Protein AF-F7NKG6-F1 (afdb_monomer)

Sequence (81 aa):
QRKKLLELLQGAGINDVAGVQELFKEMVSTVLENGLEGELDDELGYSKYDYRNKETDNSRNGYSEKTLKTSLGDIEIAVPR

Mean predicted aligned error: 4.55 Å

Nearest PDB structures (foldseek):
  6xg8-assembly1_A  TM=8.019E-01  e=5.382E-06  Acetivibrio thermocellus ATCC 27405

InterPro domains:
  IPR001207 Transposase, mutator type [PF00872] (3-81)
  IPR001207 Transposase, mutator type [PTHR33217] (14-81)

pLDDT: mean 92.91, std 4.45, range [72.75, 98.19]

Solvent-accessible surface area (backbone atoms only — not comparable to full-atom values): 4891 Å² total; per-residue (Å²): 111,70,68,58,52,52,52,50,38,49,73,71,69,36,85,50,72,67,47,53,53,51,52,51,48,53,51,52,34,52,53,51,40,55,49,47,49,51,53,48,25,64,74,61,62,35,54,94,90,37,79,87,66,50,95,56,91,78,69,79,76,52,65,46,81,47,78,43,86,49,99,89,42,79,42,71,40,60,43,70,72

Organism: NCBI:txid1009370

Radius of gyration: 17.34 Å; Cα contacts (8 Å, |Δi|>4): 70; chains: 1; bounding box: 48×26×36 Å

Structure (mmCIF, N/CA/C/O backbone):
data_AF-F7NKG6-F1
#
_entry.id   AF-F7NKG6-F1
#
loop_
_atom_site.group_PDB
_atom_site.id
_atom_site.type_symbol
_atom_site.label_atom_id
_atom_site.label_alt_id
_atom_site.label_comp_id
_atom_site.label_asym_id
_atom_site.label_entity_id
_atom_site.label_seq_id
_atom_site.pdbx_PDB_ins_code
_atom_site.Cartn_x
_atom_site.Cartn_y
_atom_site.Cartn_z
_atom_site.occupancy
_atom_site.B_iso_or_equiv
_atom_site.auth_seq_id
_atom_site.auth_comp_id
_atom_site.auth_asym_id
_atom_site.auth_atom_id
_atom_site.pdbx_PDB_model_num
ATOM 1 N N . GLN A 1 1 ? -27.183 5.140 -1.042 1.00 72.75 1 GLN A N 1
ATOM 2 C CA . GLN A 1 1 ? -25.721 4.910 -0.970 1.00 72.75 1 GLN A CA 1
ATOM 3 C C . GLN A 1 1 ? -25.204 4.886 0.471 1.00 72.75 1 GLN A C 1
ATOM 5 O O . GLN A 1 1 ? -24.693 3.851 0.868 1.00 72.75 1 GLN A O 1
ATOM 10 N N . ARG A 1 2 ? -25.439 5.919 1.299 1.00 84.94 2 ARG A N 1
ATOM 11 C CA . ARG A 1 2 ? -25.038 5.947 2.728 1.00 84.94 2 ARG A CA 1
ATOM 12 C C . ARG A 1 2 ? -25.455 4.715 3.552 1.00 84.94 2 ARG A C 1
ATOM 14 O O . ARG A 1 2 ? -24.638 4.173 4.279 1.00 84.94 2 ARG A O 1
ATOM 21 N N . LYS A 1 3 ? -26.701 4.248 3.413 1.00 88.00 3 LYS A N 1
ATOM 22 C CA . LYS A 1 3 ? -27.207 3.068 4.143 1.00 88.00 3 LYS A CA 1
ATOM 23 C C . LYS A 1 3 ? -26.416 1.788 3.829 1.00 88.00 3 LYS A C 1
ATOM 25 O O . LYS A 1 3 ? -26.104 1.039 4.738 1.00 88.00 3 LYS A O 1
ATOM 30 N N . LYS A 1 4 ? -26.031 1.609 2.561 1.00 90.69 4 LYS A N 1
ATOM 31 C CA . LYS A 1 4 ? -25.241 0.462 2.093 1.00 90.69 4 LYS A CA 1
ATOM 32 C C . LYS A 1 4 ? -23.810 0.499 2.638 1.00 90.69 4 LYS A C 1
ATOM 34 O O . LYS A 1 4 ? -23.272 -0.538 2.988 1.00 90.69 4 LYS A O 1
ATOM 39 N N . LEU A 1 5 ? -23.213 1.691 2.742 1.00 87.38 5 LEU A N 1
ATOM 40 C CA . LEU A 1 5 ? -21.902 1.864 3.374 1.00 87.38 5 LEU A CA 1
ATOM 41 C C . LEU A 1 5 ? -21.953 1.513 4.866 1.00 87.38 5 LEU A C 1
ATOM 43 O O . LEU A 1 5 ? -21.089 0.795 5.346 1.00 87.38 5 LEU A O 1
ATOM 47 N N . LEU A 1 6 ? -22.982 1.975 5.582 1.00 87.00 6 LEU A N 1
ATOM 48 C CA . LEU A 1 6 ? -23.160 1.639 6.997 1.00 87.00 6 LEU A CA 1
ATOM 49 C C . LEU A 1 6 ? -23.376 0.133 7.207 1.00 87.00 6 LEU A C 1
ATOM 51 O O . LEU A 1 6 ? -22.763 -0.431 8.100 1.00 87.00 6 LEU A O 1
ATOM 55 N N . GLU A 1 7 ? -24.171 -0.526 6.359 1.00 89.62 7 GLU A N 1
ATOM 56 C CA . GLU A 1 7 ? -24.328 -1.991 6.379 1.00 89.62 7 GLU A CA 1
ATOM 57 C C . GLU A 1 7 ? -23.005 -2.728 6.147 1.00 89.62 7 GLU A C 1
ATOM 59 O O . GLU A 1 7 ? -22.732 -3.710 6.829 1.00 89.62 7 GLU A O 1
ATOM 64 N N . LEU A 1 8 ? -22.171 -2.258 5.214 1.00 89.56 8 LEU A N 1
ATOM 65 C CA . LEU A 1 8 ? -20.857 -2.851 4.954 1.00 89.56 8 LEU A CA 1
ATOM 66 C C . LEU A 1 8 ? -19.910 -2.683 6.145 1.00 89.56 8 LEU A C 1
ATOM 68 O O . LEU A 1 8 ? -19.269 -3.650 6.541 1.00 89.56 8 LEU A O 1
ATOM 72 N N . LEU A 1 9 ? -19.852 -1.484 6.735 1.00 89.12 9 LEU A N 1
ATOM 73 C CA . LEU A 1 9 ? -19.041 -1.221 7.929 1.00 89.12 9 LEU A CA 1
ATOM 74 C C . LEU A 1 9 ? -19.486 -2.103 9.099 1.00 89.12 9 LEU A C 1
ATOM 76 O O . LEU A 1 9 ? -18.662 -2.738 9.751 1.00 89.12 9 LEU A O 1
ATOM 80 N N . GLN A 1 10 ? -20.797 -2.216 9.304 1.00 87.62 10 GLN A N 1
ATOM 81 C CA . GLN A 1 10 ? -21.370 -3.038 10.362 1.00 87.62 10 GLN A CA 1
ATOM 82 C C . GLN A 1 10 ? -21.128 -4.538 10.116 1.00 87.62 10 GLN A C 1
ATOM 84 O O . GLN A 1 10 ? -20.800 -5.269 11.048 1.00 87.62 10 GLN A O 1
ATOM 89 N N . GLY A 1 11 ? -21.211 -4.990 8.858 1.00 88.31 11 GLY A N 1
ATOM 90 C CA . GLY A 1 11 ? -20.872 -6.356 8.443 1.00 88.31 11 GLY A CA 1
ATOM 91 C C . GLY A 1 11 ? -19.383 -6.695 8.575 1.00 88.31 11 GLY A C 1
ATOM 92 O O . GLY A 1 11 ? -19.047 -7.851 8.813 1.00 88.31 11 GLY A O 1
ATOM 93 N N . ALA A 1 12 ? -18.503 -5.695 8.487 1.00 85.88 12 ALA A N 1
ATOM 94 C CA . ALA A 1 12 ? -17.072 -5.810 8.771 1.00 85.88 12 ALA A CA 1
ATOM 95 C C . ALA A 1 12 ? -16.737 -5.700 10.275 1.00 85.88 12 ALA A C 1
ATOM 97 O O . ALA A 1 12 ? -15.569 -5.730 10.649 1.00 85.88 12 ALA A O 1
ATOM 98 N N . GLY A 1 13 ? -17.743 -5.566 11.150 1.00 88.81 13 GLY A N 1
ATOM 99 C CA . GLY A 1 13 ? -17.555 -5.459 12.600 1.00 88.81 13 GLY A CA 1
ATOM 100 C C . GLY A 1 13 ? -17.152 -4.066 13.100 1.00 88.81 13 GLY A C 1
ATOM 101 O O . GLY A 1 13 ? -16.886 -3.904 14.291 1.00 88.81 13 GLY A O 1
ATOM 102 N N . ILE A 1 14 ? -17.149 -3.051 12.233 1.00 91.38 14 ILE A N 1
ATOM 103 C CA . ILE A 1 14 ? -16.815 -1.667 12.581 1.00 91.38 14 ILE A CA 1
ATOM 104 C C . ILE A 1 14 ? -18.072 -0.980 13.119 1.00 91.38 14 ILE A C 1
ATOM 106 O O . ILE A 1 14 ? -18.988 -0.642 12.368 1.00 91.38 14 ILE A O 1
ATOM 110 N N . ASN A 1 15 ? -18.113 -0.777 14.436 1.00 89.19 15 ASN A N 1
ATOM 111 C CA . ASN A 1 15 ? -19.289 -0.257 15.140 1.00 89.19 15 ASN A CA 1
ATOM 112 C C . ASN A 1 15 ? -19.050 1.094 15.832 1.00 89.19 15 ASN A C 1
ATOM 114 O O . ASN A 1 15 ? -19.983 1.671 16.390 1.00 89.19 15 ASN A O 1
ATOM 118 N N . ASP A 1 16 ? -17.822 1.609 15.796 1.00 91.12 16 ASP A N 1
ATOM 119 C CA . ASP A 1 16 ? -17.422 2.840 16.466 1.00 91.12 16 ASP A CA 1
ATOM 120 C C . ASP A 1 16 ? -16.510 3.715 15.590 1.00 91.12 16 ASP A C 1
ATOM 122 O O . ASP A 1 16 ? -16.116 3.360 14.477 1.00 91.12 16 ASP A O 1
ATOM 126 N N . VAL A 1 17 ? -16.205 4.913 16.090 1.00 89.00 17 VAL A N 1
ATOM 127 C CA . VAL A 1 17 ? -15.349 5.879 15.385 1.00 89.00 17 VAL A CA 1
ATOM 128 C C . VAL A 1 17 ? -13.912 5.367 15.271 1.00 89.00 17 VAL A C 1
ATOM 130 O O . VAL A 1 17 ? -13.261 5.634 14.264 1.00 89.00 17 VAL A O 1
ATOM 133 N N . ALA A 1 18 ? -13.431 4.617 16.264 1.00 90.06 18 ALA A N 1
ATOM 134 C CA . ALA A 1 18 ? -12.077 4.078 16.271 1.00 90.06 18 ALA A CA 1
ATOM 135 C C . ALA A 1 18 ? -11.865 3.077 15.124 1.00 90.06 18 ALA A C 1
ATOM 137 O O . ALA A 1 18 ? -10.894 3.198 14.382 1.00 90.06 18 ALA A O 1
ATOM 138 N N . GLY A 1 19 ? -12.806 2.157 14.900 1.00 90.94 19 GLY A N 1
ATOM 139 C CA . GLY A 1 19 ? -12.728 1.211 13.788 1.00 90.94 19 GLY A CA 1
ATOM 140 C C . GLY A 1 19 ? -12.820 1.887 12.417 1.00 90.94 19 GLY A C 1
ATOM 141 O O . GLY A 1 19 ? -12.155 1.466 11.476 1.00 90.94 19 GLY A O 1
ATOM 142 N N . VAL A 1 20 ? -13.580 2.983 12.295 1.00 90.88 20 VAL A N 1
ATOM 143 C CA . VAL A 1 20 ? -13.604 3.779 11.053 1.00 90.88 20 VAL A CA 1
ATOM 144 C C . VAL A 1 20 ? -12.257 4.464 10.806 1.00 90.88 20 VAL A C 1
ATOM 146 O O . VAL A 1 20 ? -11.808 4.532 9.663 1.00 90.88 20 VAL A O 1
ATOM 149 N N . GLN A 1 21 ? -11.609 4.970 11.859 1.00 90.69 21 GLN A N 1
ATOM 150 C CA . GLN A 1 21 ? -10.274 5.559 11.750 1.00 90.69 21 GLN A CA 1
ATOM 151 C C . GLN A 1 21 ? -9.232 4.521 11.334 1.00 90.69 21 GLN A C 1
ATOM 153 O O . GLN A 1 21 ? -8.403 4.824 10.479 1.00 90.69 21 GLN A O 1
ATOM 158 N N . GLU A 1 22 ? -9.293 3.312 11.888 1.00 91.12 22 GLU A N 1
ATOM 159 C CA . GLU A 1 22 ? -8.352 2.244 11.549 1.00 91.12 22 GLU A CA 1
ATOM 160 C C . GLU A 1 22 ? -8.518 1.776 10.102 1.00 91.12 22 GLU A C 1
ATOM 162 O O . GLU A 1 22 ? -7.548 1.764 9.349 1.00 91.12 22 GLU A O 1
ATOM 167 N N . LEU A 1 23 ? -9.761 1.561 9.655 1.00 92.19 23 LEU A N 1
ATOM 168 C CA . LEU A 1 23 ? -10.048 1.275 8.247 1.00 92.19 23 LEU A CA 1
ATOM 169 C C . LEU A 1 23 ? -9.470 2.354 7.323 1.00 92.19 23 LEU A C 1
ATOM 171 O O . LEU A 1 23 ? -8.923 2.054 6.265 1.00 92.19 23 LEU A O 1
ATOM 175 N N . PHE A 1 24 ? -9.588 3.627 7.705 1.00 92.00 24 PHE A N 1
ATOM 176 C CA . PHE A 1 24 ? -9.056 4.708 6.886 1.00 92.00 24 PHE A CA 1
ATOM 177 C C . PHE A 1 24 ? -7.522 4.687 6.818 1.00 92.00 24 PHE A C 1
ATOM 179 O O . PHE A 1 24 ? -6.968 4.933 5.747 1.00 92.00 24 PHE A O 1
ATOM 186 N N . LYS A 1 25 ? -6.827 4.349 7.913 1.00 93.62 25 LYS A N 1
ATOM 187 C CA . LYS A 1 25 ? -5.367 4.159 7.894 1.00 93.62 25 LYS A CA 1
ATOM 188 C C . LYS A 1 25 ? -4.960 2.994 6.997 1.00 93.62 25 LYS A C 1
ATOM 190 O O . LYS A 1 25 ? -4.052 3.168 6.190 1.00 93.62 25 LYS A O 1
ATOM 195 N N . GLU A 1 26 ? -5.646 1.855 7.091 1.00 93.19 26 GLU A N 1
ATOM 196 C CA . GLU A 1 26 ? -5.395 0.688 6.234 1.00 93.19 26 GLU A CA 1
ATOM 197 C C . GLU A 1 26 ? -5.597 1.030 4.754 1.00 93.19 26 GLU A C 1
ATOM 199 O O . GLU A 1 26 ? -4.770 0.684 3.909 1.00 93.19 26 GLU A O 1
ATOM 204 N N . MET A 1 27 ? -6.659 1.774 4.428 1.00 94.44 27 MET A N 1
ATOM 205 C CA . MET A 1 27 ? -6.908 2.240 3.063 1.00 94.44 27 MET A CA 1
ATOM 206 C C . MET A 1 27 ? -5.787 3.152 2.558 1.00 94.44 27 MET A C 1
ATOM 208 O O . MET A 1 27 ? -5.327 2.985 1.430 1.00 94.44 27 MET A O 1
ATOM 212 N N . VAL A 1 28 ? -5.340 4.111 3.374 1.00 94.75 28 VAL A N 1
ATOM 213 C CA . VAL A 1 28 ? -4.232 5.007 3.010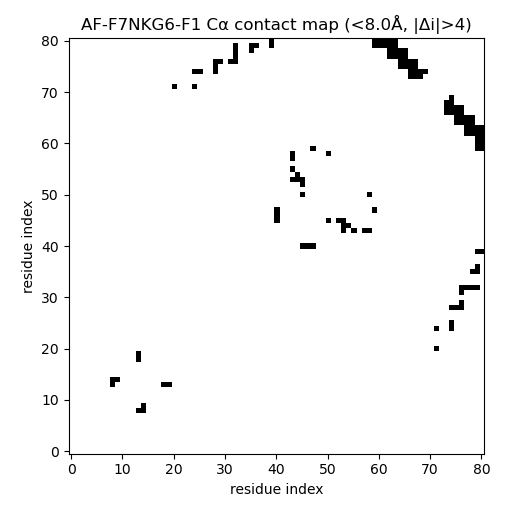 1.00 94.75 28 VAL A CA 1
ATOM 214 C C . VAL A 1 28 ? -2.937 4.218 2.816 1.00 94.75 28 VAL A C 1
ATOM 216 O O . VAL A 1 28 ? -2.270 4.420 1.804 1.00 94.75 28 VAL A O 1
ATOM 219 N N . SER A 1 29 ? -2.613 3.302 3.733 1.00 95.81 29 SER A N 1
ATOM 220 C CA . SER A 1 29 ? -1.455 2.405 3.627 1.00 95.81 29 SER A CA 1
ATOM 221 C C . SER A 1 29 ? -1.489 1.619 2.312 1.00 95.81 29 SER A C 1
ATOM 223 O O . SER A 1 29 ? -0.581 1.745 1.495 1.00 95.81 29 SER A O 1
ATOM 225 N N . THR A 1 30 ? -2.612 0.957 2.024 1.00 96.94 30 THR A N 1
ATOM 226 C CA . THR A 1 30 ? -2.816 0.176 0.793 1.00 96.94 30 THR A CA 1
ATOM 227 C C . THR A 1 30 ? -2.626 1.014 -0.473 1.00 96.94 30 THR A C 1
ATOM 229 O O . THR A 1 30 ? -2.020 0.564 -1.444 1.00 96.94 30 THR A O 1
ATOM 232 N N . VAL A 1 31 ? -3.161 2.239 -0.508 1.00 97.25 31 VAL A N 1
ATOM 233 C CA . VAL A 1 31 ? -3.007 3.128 -1.672 1.00 97.25 31 VAL A CA 1
ATOM 234 C C . VAL A 1 31 ? -1.546 3.534 -1.862 1.00 97.25 31 VAL A C 1
ATOM 236 O O . VAL A 1 31 ? -1.074 3.553 -2.997 1.00 97.25 31 VAL A O 1
ATOM 239 N N . LEU A 1 32 ? -0.830 3.831 -0.775 1.00 97.00 32 LEU A N 1
ATOM 240 C CA . LEU A 1 32 ? 0.588 4.184 -0.833 1.00 97.00 32 LEU A CA 1
ATOM 241 C C . LEU A 1 32 ? 1.445 3.004 -1.298 1.00 97.00 32 LEU A C 1
ATOM 243 O O . LEU A 1 32 ? 2.262 3.181 -2.193 1.00 97.00 32 LEU A O 1
ATOM 247 N N . GLU A 1 33 ? 1.239 1.811 -0.744 1.00 98.00 33 GLU A N 1
ATOM 248 C CA . GLU A 1 33 ? 1.974 0.603 -1.138 1.00 98.00 33 GLU A CA 1
ATOM 249 C C . GLU A 1 33 ? 1.766 0.270 -2.619 1.00 98.00 33 GLU A C 1
ATOM 251 O O . GLU A 1 33 ? 2.736 0.064 -3.344 1.00 98.00 33 GLU A O 1
ATOM 256 N N . ASN A 1 34 ? 0.520 0.310 -3.101 1.00 97.62 34 ASN A N 1
ATOM 257 C CA . ASN A 1 34 ? 0.223 0.087 -4.518 1.00 97.62 34 ASN A CA 1
ATOM 258 C C . ASN A 1 34 ? 0.846 1.158 -5.426 1.00 97.62 34 ASN A C 1
ATOM 260 O O . ASN A 1 34 ? 1.290 0.844 -6.528 1.00 97.62 34 ASN A O 1
ATOM 264 N N . GLY A 1 35 ? 0.876 2.417 -4.977 1.00 98.06 35 GLY A N 1
ATOM 265 C CA . GLY A 1 35 ? 1.549 3.494 -5.701 1.00 98.06 35 GLY A CA 1
ATOM 266 C C . GLY A 1 35 ? 3.050 3.237 -5.831 1.00 98.06 35 GLY A C 1
ATOM 267 O O . GLY A 1 35 ? 3.587 3.304 -6.932 1.00 98.06 35 GLY A O 1
ATOM 268 N N . LEU A 1 36 ? 3.702 2.862 -4.728 1.00 98.19 36 LEU A N 1
ATOM 269 C CA . LEU A 1 36 ? 5.133 2.548 -4.697 1.00 98.19 36 LEU A CA 1
ATOM 270 C C . LEU A 1 36 ? 5.485 1.310 -5.535 1.00 98.19 36 LEU A C 1
ATOM 272 O O . LEU A 1 36 ? 6.558 1.256 -6.128 1.00 98.19 36 LEU A O 1
ATOM 276 N N . GLU A 1 37 ? 4.597 0.316 -5.600 1.00 97.88 37 GLU A N 1
ATOM 277 C CA . GLU A 1 37 ? 4.772 -0.842 -6.484 1.00 97.88 37 GLU A CA 1
ATOM 278 C C . GLU A 1 37 ? 4.795 -0.441 -7.957 1.00 97.88 37 GLU A C 1
ATOM 280 O O . GLU A 1 37 ? 5.661 -0.911 -8.696 1.00 97.88 37 GLU A O 1
ATOM 285 N N . GLY A 1 38 ? 3.883 0.453 -8.354 1.00 97.44 38 GLY A N 1
ATOM 286 C CA . GLY A 1 38 ? 3.844 1.016 -9.701 1.00 97.44 38 GLY A CA 1
ATOM 287 C C . GLY A 1 38 ? 5.074 1.867 -10.014 1.00 97.44 38 GLY A C 1
ATOM 288 O O . GLY A 1 38 ? 5.676 1.696 -11.067 1.00 97.44 38 GLY A O 1
ATOM 289 N N . G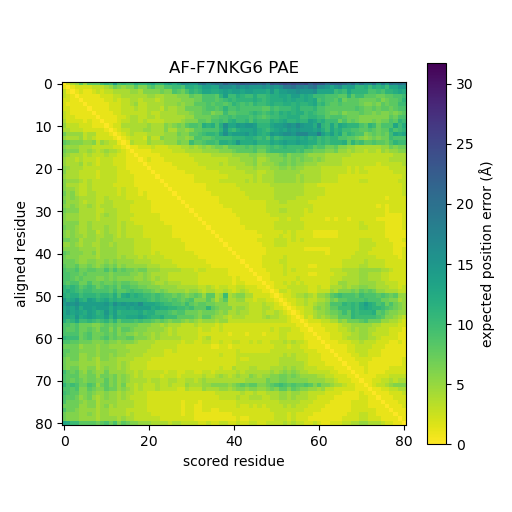LU A 1 39 ? 5.510 2.718 -9.078 1.00 97.81 39 GLU A N 1
ATOM 290 C CA . GLU A 1 39 ? 6.750 3.491 -9.241 1.00 97.81 39 GLU A CA 1
ATOM 291 C C . GLU A 1 39 ? 7.972 2.576 -9.428 1.00 97.81 39 GLU A C 1
ATOM 293 O O . GLU A 1 39 ? 8.837 2.866 -10.252 1.00 97.81 39 GLU A O 1
ATOM 298 N N . LEU A 1 40 ? 8.041 1.449 -8.707 1.00 96.88 40 LEU A N 1
ATOM 299 C CA . LEU A 1 40 ? 9.139 0.495 -8.864 1.00 96.88 40 LEU A CA 1
ATOM 300 C C . LEU A 1 40 ? 9.045 -0.312 -10.169 1.00 96.88 40 LEU A C 1
ATOM 302 O O . LEU A 1 40 ? 10.082 -0.639 -10.746 1.00 96.88 40 LEU A O 1
ATOM 306 N N . ASP A 1 41 ? 7.835 -0.628 -10.643 1.00 95.69 41 ASP A N 1
ATOM 307 C CA . ASP A 1 41 ? 7.630 -1.217 -11.974 1.00 95.69 41 ASP A CA 1
ATOM 308 C C . ASP A 1 41 ? 8.167 -0.279 -13.068 1.00 95.69 41 ASP A 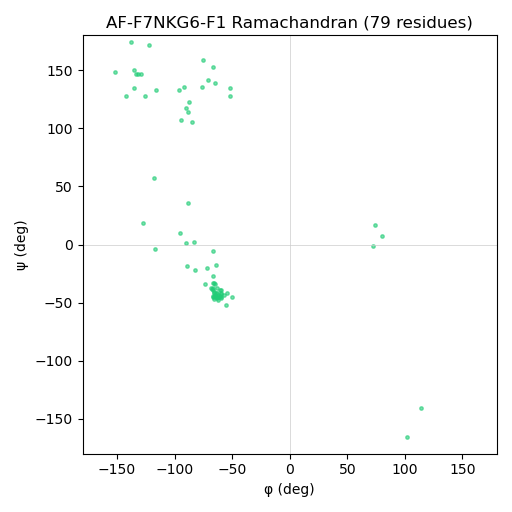C 1
ATOM 310 O O . ASP A 1 41 ? 8.893 -0.735 -13.953 1.00 95.69 41 ASP A O 1
ATOM 314 N N . ASP A 1 42 ? 7.871 1.022 -12.973 1.00 95.06 42 ASP A N 1
ATOM 315 C CA . ASP A 1 42 ? 8.331 2.041 -13.923 1.00 95.06 42 ASP A CA 1
ATOM 316 C C . ASP A 1 42 ? 9.856 2.245 -13.864 1.00 95.06 42 ASP A C 1
ATOM 318 O O . ASP A 1 42 ? 10.514 2.290 -14.905 1.00 95.06 42 ASP A O 1
ATOM 322 N N . GLU A 1 43 ? 10.437 2.325 -12.662 1.00 94.81 43 GLU A N 1
ATOM 323 C CA . GLU A 1 43 ? 11.884 2.514 -12.465 1.00 94.81 43 GLU A CA 1
ATOM 324 C C . GLU A 1 43 ? 12.696 1.309 -12.963 1.00 94.81 43 GLU A C 1
ATOM 326 O O . GLU A 1 43 ? 13.750 1.462 -13.584 1.00 94.81 43 GLU A O 1
ATOM 331 N N . LEU A 1 44 ? 12.222 0.089 -12.695 1.00 94.44 44 LEU A N 1
ATOM 332 C CA . LEU A 1 44 ? 12.901 -1.131 -13.131 1.00 94.44 44 LEU A CA 1
ATOM 333 C C . LEU A 1 44 ? 12.586 -1.504 -14.584 1.00 94.44 44 LEU A C 1
ATOM 335 O O . LEU A 1 44 ? 13.352 -2.252 -15.198 1.00 94.44 44 LEU A O 1
ATOM 339 N N . GLY A 1 45 ? 11.469 -1.015 -15.123 1.00 94.38 45 GLY A N 1
ATOM 340 C CA . GLY A 1 45 ? 10.977 -1.329 -16.461 1.00 94.38 45 GLY A CA 1
ATOM 341 C C . GLY A 1 45 ? 10.376 -2.730 -16.600 1.00 94.38 45 GLY A C 1
ATOM 342 O O . GLY A 1 45 ? 10.248 -3.219 -17.722 1.00 94.38 45 GLY A O 1
ATOM 343 N N . TYR A 1 46 ? 10.039 -3.405 -15.495 1.00 94.69 46 TYR A N 1
ATOM 344 C CA . TYR A 1 46 ? 9.385 -4.716 -15.521 1.00 94.69 46 TYR A CA 1
ATOM 345 C C . TYR A 1 46 ? 8.511 -4.952 -14.286 1.00 94.69 46 TYR A C 1
ATOM 347 O O . TYR A 1 46 ? 8.829 -4.520 -13.177 1.00 94.69 46 TYR A O 1
ATOM 355 N N . SER A 1 47 ? 7.430 -5.711 -14.489 1.00 94.56 47 SER A N 1
ATOM 356 C CA . SER A 1 47 ? 6.476 -6.035 -13.428 1.00 94.56 47 SER A CA 1
ATOM 357 C C . SER A 1 47 ? 6.999 -7.086 -12.445 1.00 94.56 47 SER A C 1
ATOM 359 O O . SER A 1 47 ? 7.883 -7.894 -12.752 1.00 94.56 47 SER A O 1
ATOM 361 N N . LYS A 1 48 ? 6.423 -7.142 -11.241 1.00 93.38 48 LYS A N 1
ATOM 362 C CA . LYS A 1 48 ? 6.742 -8.195 -10.264 1.00 93.38 48 LYS A CA 1
ATOM 363 C C . LYS A 1 48 ? 6.623 -9.599 -10.886 1.00 93.38 48 LYS A C 1
ATOM 365 O O . LYS A 1 48 ? 5.588 -9.981 -11.420 1.00 93.38 48 LYS A O 1
ATOM 370 N N . TYR A 1 49 ? 7.691 -10.388 -10.741 1.00 91.38 49 TYR A N 1
ATOM 371 C CA . TYR A 1 49 ? 7.889 -11.727 -11.325 1.00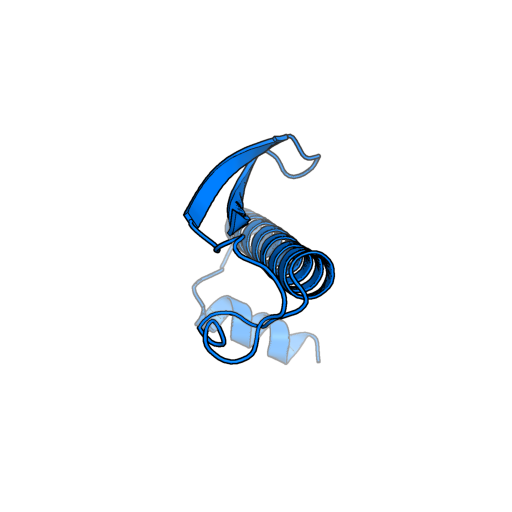 91.38 49 TYR A CA 1
ATOM 372 C C . TYR A 1 49 ? 8.156 -11.792 -12.834 1.00 91.38 49 TYR A C 1
ATOM 374 O O . TYR A 1 49 ? 8.463 -12.878 -13.327 1.00 91.38 49 TYR A O 1
ATOM 382 N N . ASP A 1 50 ? 8.179 -10.667 -13.546 1.00 92.31 50 ASP A N 1
ATOM 383 C CA . ASP A 1 50 ? 8.536 -10.616 -14.968 1.00 92.31 50 ASP A CA 1
ATOM 384 C C . ASP A 1 50 ? 10.050 -10.450 -15.200 1.00 92.31 50 ASP A C 1
ATOM 386 O O . ASP A 1 50 ? 10.522 -9.810 -16.133 1.00 92.31 50 ASP A O 1
ATOM 390 N N . TYR A 1 51 ? 10.861 -11.069 -14.337 1.00 83.00 51 TYR A N 1
ATOM 391 C CA . TYR A 1 51 ? 12.325 -10.942 -14.345 1.00 83.00 51 TYR A CA 1
ATOM 392 C C . TYR A 1 51 ? 13.002 -11.551 -15.587 1.00 83.00 51 TYR A C 1
ATOM 394 O O . TYR A 1 51 ? 14.222 -11.467 -15.717 1.00 83.00 51 TYR A O 1
ATOM 402 N N . ARG A 1 52 ? 12.237 -12.215 -16.464 1.00 88.62 52 ARG A N 1
ATOM 403 C CA . ARG A 1 52 ? 12.713 -12.770 -17.742 1.00 88.62 52 ARG A CA 1
ATOM 404 C C . ARG A 1 52 ? 12.610 -11.769 -18.891 1.00 88.62 52 ARG A C 1
ATOM 406 O O . ARG A 1 52 ? 13.288 -11.970 -19.890 1.00 88.62 52 ARG A O 1
ATOM 413 N N . ASN A 1 53 ? 11.796 -10.726 -18.739 1.00 87.19 53 ASN A N 1
ATOM 414 C CA . ASN A 1 53 ? 11.578 -9.682 -19.736 1.00 87.19 53 ASN A CA 1
ATOM 415 C C . ASN A 1 53 ? 12.029 -8.330 -19.167 1.00 87.19 53 ASN A C 1
ATOM 417 O O . ASN A 1 53 ? 11.243 -7.394 -19.056 1.00 87.19 53 ASN A O 1
ATOM 421 N N . LYS A 1 54 ? 13.301 -8.250 -18.759 1.00 89.75 54 LYS A N 1
ATOM 422 C CA . LYS A 1 54 ? 13.918 -7.021 -18.254 1.00 89.75 54 LYS A CA 1
ATOM 423 C C . LYS A 1 54 ? 15.231 -6.737 -18.972 1.00 89.75 54 LYS A C 1
ATOM 425 O O . LYS A 1 54 ? 15.991 -7.655 -19.269 1.00 89.75 54 LYS A O 1
ATOM 430 N N . GLU A 1 55 ? 15.523 -5.456 -19.152 1.00 89.94 55 GLU A N 1
ATOM 431 C CA . GLU A 1 55 ? 16.742 -4.959 -19.811 1.00 89.94 55 GLU A CA 1
ATOM 432 C C . GLU A 1 55 ? 17.863 -4.616 -18.807 1.00 89.94 55 GLU A C 1
ATOM 434 O O . GLU A 1 55 ? 18.861 -3.988 -19.153 1.00 89.94 55 GLU A O 1
ATOM 439 N N . THR A 1 56 ? 17.693 -4.983 -17.532 1.00 87.94 56 THR A N 1
ATOM 440 C CA . THR A 1 56 ? 18.564 -4.587 -16.415 1.00 87.94 56 THR A CA 1
ATOM 441 C C . THR A 1 56 ? 18.968 -5.779 -15.549 1.00 87.94 56 THR A C 1
ATOM 443 O O . THR A 1 56 ? 18.175 -6.691 -15.307 1.00 87.94 56 THR A O 1
ATOM 446 N N . ASP A 1 57 ? 20.184 -5.749 -14.999 1.00 92.69 57 ASP A N 1
ATOM 447 C CA . ASP A 1 57 ? 20.646 -6.721 -14.000 1.00 92.69 57 ASP A CA 1
ATOM 448 C C . ASP A 1 57 ? 19.965 -6.515 -12.634 1.00 92.69 57 ASP A C 1
ATOM 450 O O . ASP A 1 57 ? 19.873 -7.448 -11.827 1.00 92.69 57 ASP A O 1
ATOM 454 N N . ASN A 1 58 ? 19.415 -5.319 -12.386 1.00 93.81 58 ASN A N 1
ATOM 455 C CA . ASN A 1 58 ? 18.783 -4.973 -11.118 1.00 93.81 58 ASN A CA 1
ATOM 456 C C . ASN A 1 58 ? 17.531 -5.824 -10.865 1.00 93.81 58 ASN A C 1
ATOM 458 O O . ASN A 1 58 ? 16.750 -6.114 -11.777 1.00 93.81 58 ASN A O 1
ATOM 462 N N . SER A 1 59 ? 17.356 -6.262 -9.622 1.00 94.00 59 SER A N 1
ATOM 463 C CA . SER A 1 59 ? 16.317 -7.213 -9.232 1.00 94.00 59 SER A CA 1
ATOM 464 C C . SER A 1 59 ? 15.623 -6.761 -7.960 1.00 94.00 59 SER A C 1
ATOM 466 O O . SER A 1 59 ? 16.298 -6.415 -6.992 1.00 94.00 59 SER A O 1
ATOM 468 N N . ARG A 1 60 ? 14.288 -6.840 -7.958 1.00 95.50 60 ARG A N 1
ATOM 469 C CA . ARG A 1 60 ? 13.476 -6.656 -6.749 1.00 95.50 60 ARG A CA 1
ATOM 470 C C . ARG A 1 60 ? 13.993 -7.569 -5.635 1.00 95.50 60 ARG A C 1
ATOM 472 O O . ARG A 1 60 ? 14.244 -8.753 -5.880 1.00 95.50 60 ARG A O 1
ATOM 479 N N . ASN A 1 61 ? 14.140 -7.042 -4.425 1.00 96.25 61 ASN A N 1
ATOM 480 C CA . ASN A 1 61 ? 14.732 -7.754 -3.290 1.00 96.25 61 ASN A CA 1
ATOM 481 C C . ASN A 1 61 ? 13.857 -7.756 -2.024 1.00 96.25 61 ASN A C 1
ATOM 483 O O . ASN A 1 61 ? 14.330 -8.095 -0.940 1.00 96.25 61 ASN A O 1
ATOM 487 N N . GLY A 1 62 ? 12.562 -7.482 -2.184 1.00 96.12 62 GLY A N 1
ATOM 488 C CA . GLY A 1 62 ? 11.557 -7.636 -1.137 1.00 96.12 62 GLY A CA 1
ATOM 489 C C . GLY A 1 62 ? 10.979 -6.295 -0.720 1.00 96.12 62 GLY A C 1
ATOM 490 O O . GLY A 1 62 ? 10.707 -5.450 -1.568 1.00 96.12 62 GLY A O 1
ATOM 491 N N . TYR A 1 63 ? 10.758 -6.132 0.582 1.00 98.00 63 TYR A N 1
ATOM 492 C CA . TYR A 1 63 ? 10.156 -4.933 1.154 1.00 98.00 63 TYR A CA 1
ATOM 493 C C . TYR A 1 63 ? 10.921 -4.499 2.397 1.00 98.00 63 TYR A C 1
ATOM 495 O O . TYR A 1 63 ? 11.481 -5.324 3.120 1.00 98.00 63 TYR A O 1
ATOM 503 N N . SER A 1 64 ? 10.916 -3.198 2.663 1.00 98.12 64 SER A N 1
ATOM 504 C CA . SER A 1 64 ? 11.337 -2.634 3.941 1.00 98.12 64 SER A CA 1
ATOM 505 C C . SER A 1 64 ? 10.166 -1.948 4.623 1.00 98.12 64 SER A C 1
ATOM 507 O O . SER A 1 64 ? 9.486 -1.136 3.997 1.00 98.12 64 SER A O 1
ATOM 509 N N . GLU A 1 65 ? 9.980 -2.222 5.907 1.00 97.94 65 GLU A N 1
ATOM 510 C CA . GLU A 1 65 ? 8.955 -1.577 6.723 1.00 97.94 65 GLU A CA 1
ATOM 511 C C . GLU A 1 65 ? 9.313 -0.114 7.000 1.00 97.94 65 GLU A C 1
ATOM 513 O O . GLU A 1 65 ? 10.478 0.245 7.224 1.00 97.94 65 GLU A O 1
ATOM 518 N N . LYS A 1 66 ? 8.298 0.749 6.986 1.00 97.69 66 LYS A N 1
ATOM 519 C CA . LYS A 1 66 ? 8.431 2.153 7.363 1.00 97.69 66 LYS A CA 1
ATOM 520 C C . LYS A 1 66 ? 7.193 2.622 8.116 1.00 97.69 66 LYS A C 1
ATOM 522 O O . LYS A 1 66 ? 6.081 2.550 7.606 1.00 97.69 66 LYS A O 1
ATOM 527 N N . THR A 1 67 ? 7.406 3.214 9.288 1.00 97.44 67 THR A N 1
ATOM 528 C CA . THR A 1 67 ? 6.351 3.897 10.045 1.00 97.44 67 THR A CA 1
ATOM 529 C C . THR A 1 67 ? 6.289 5.374 9.650 1.00 97.44 67 THR A C 1
ATOM 531 O O . THR A 1 67 ? 7.249 6.130 9.833 1.00 97.44 67 THR A O 1
ATOM 534 N N . LEU A 1 68 ? 5.160 5.801 9.094 1.00 96.25 68 LEU A N 1
ATOM 535 C CA . LEU A 1 68 ? 4.874 7.180 8.719 1.00 96.25 68 LEU A CA 1
ATOM 536 C C . LEU A 1 68 ? 4.092 7.885 9.824 1.00 96.25 68 LEU A C 1
ATOM 538 O O . LEU A 1 68 ? 3.077 7.381 10.293 1.00 96.25 68 LEU A O 1
ATOM 542 N N . LYS A 1 69 ? 4.524 9.096 10.180 1.00 96.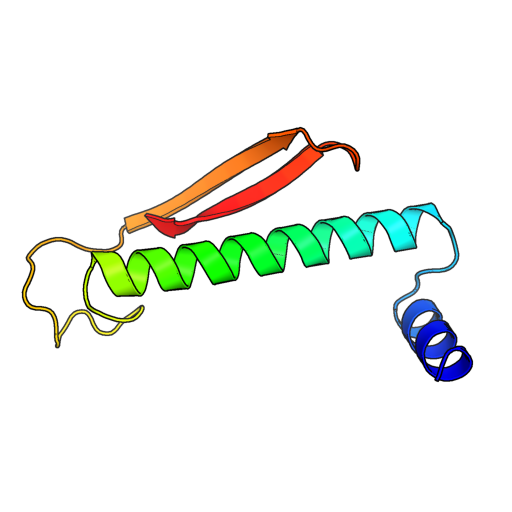19 69 LYS A N 1
ATOM 543 C CA . LYS A 1 69 ? 3.783 9.970 11.094 1.00 96.19 69 LYS A CA 1
ATOM 544 C C . LYS A 1 69 ? 2.812 10.825 10.295 1.00 96.19 69 LYS A C 1
ATOM 546 O O . LYS A 1 69 ? 3.246 11.669 9.510 1.00 96.19 69 LYS A O 1
ATOM 551 N N . THR A 1 70 ? 1.516 10.619 10.493 1.00 92.56 70 THR A N 1
ATOM 552 C CA . THR A 1 70 ? 0.461 11.363 9.792 1.00 92.56 70 THR A CA 1
ATOM 553 C C . THR A 1 70 ? -0.468 12.066 10.780 1.00 92.56 70 THR A C 1
ATOM 555 O O . THR A 1 70 ? -0.413 11.837 11.987 1.00 92.56 70 THR A O 1
ATOM 558 N N . SER A 1 71 ? -1.362 12.921 10.280 1.00 90.75 71 SER A N 1
ATOM 559 C CA . SER A 1 71 ? -2.409 13.541 11.105 1.00 90.75 71 SER A CA 1
ATOM 560 C C . SER A 1 71 ? -3.413 12.532 11.677 1.00 90.75 71 SER A C 1
ATOM 562 O O . SER A 1 71 ? -4.110 12.851 12.637 1.00 90.75 71 SER A O 1
ATOM 564 N N . LEU A 1 72 ? -3.478 11.323 11.112 1.00 86.56 72 LEU A N 1
ATOM 565 C CA . LEU A 1 72 ? -4.331 10.219 11.564 1.00 86.56 72 LEU A CA 1
ATOM 566 C C . LEU A 1 72 ? -3.631 9.328 12.601 1.00 86.56 72 LEU A C 1
ATOM 568 O O . LEU A 1 72 ? -4.208 8.343 13.058 1.00 86.56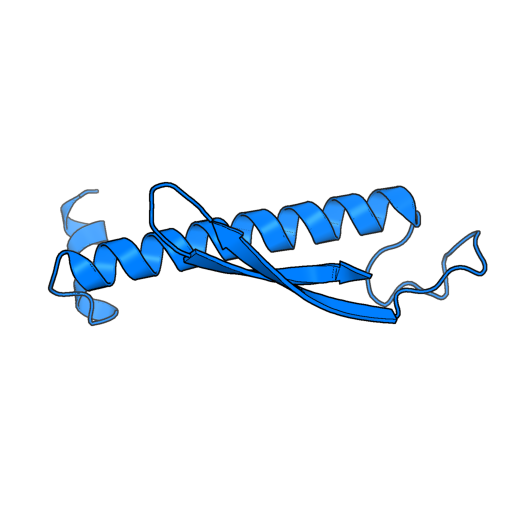 72 LEU A O 1
ATOM 572 N N . GLY A 1 73 ? -2.393 9.671 12.962 1.00 91.56 73 GLY A N 1
ATOM 573 C CA . GLY A 1 73 ? -1.501 8.856 13.771 1.00 91.56 73 GLY A CA 1
ATOM 574 C C . GLY A 1 73 ? -0.444 8.152 12.928 1.00 91.56 73 GLY A C 1
ATOM 575 O O . GLY A 1 73 ? -0.195 8.505 11.768 1.00 91.56 73 GLY A O 1
ATOM 576 N N . ASP A 1 74 ? 0.194 7.169 13.549 1.00 95.44 74 ASP A N 1
ATOM 577 C CA . ASP A 1 74 ? 1.225 6.368 12.908 1.00 95.44 74 ASP A CA 1
ATOM 578 C C . ASP A 1 74 ? 0.585 5.348 11.956 1.00 95.44 74 ASP A C 1
ATOM 580 O O . ASP A 1 74 ? -0.425 4.721 12.287 1.00 95.44 74 ASP A O 1
ATOM 584 N N . ILE A 1 75 ? 1.163 5.223 10.763 1.00 96.12 75 ILE A N 1
ATOM 585 C CA . ILE A 1 75 ? 0.759 4.267 9.728 1.00 96.12 75 ILE A CA 1
ATOM 586 C C . ILE A 1 75 ? 1.991 3.46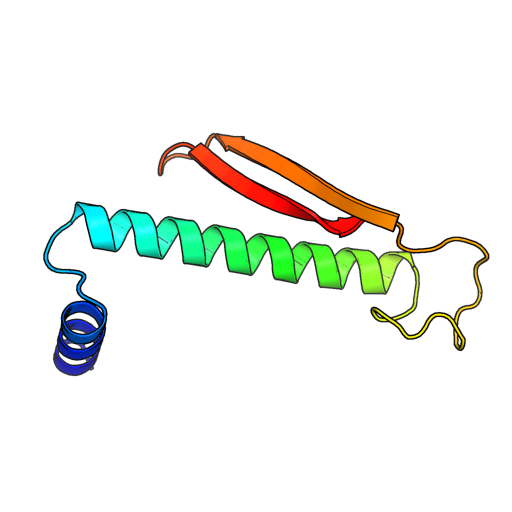5 9.331 1.00 96.12 75 ILE A C 1
ATOM 588 O O . ILE A 1 75 ? 3.028 4.042 9.001 1.00 96.12 75 ILE A O 1
ATOM 592 N N . GLU A 1 76 ? 1.883 2.147 9.354 1.00 96.38 76 GLU A N 1
ATOM 593 C CA . GLU A 1 76 ? 2.922 1.243 8.874 1.00 96.38 76 GLU A CA 1
ATOM 594 C C . GLU A 1 76 ? 2.686 0.904 7.398 1.00 96.38 76 GLU A C 1
ATOM 596 O O . GLU A 1 76 ? 1.548 0.668 6.983 1.00 96.38 76 GLU A O 1
ATOM 601 N N . ILE A 1 77 ? 3.761 0.942 6.607 1.00 97.69 77 ILE A N 1
ATOM 602 C CA . ILE A 1 77 ? 3.756 0.563 5.191 1.00 97.69 77 ILE A CA 1
ATOM 603 C C . ILE A 1 77 ? 4.948 -0.344 4.869 1.00 97.69 77 ILE A C 1
ATOM 605 O O . ILE A 1 77 ? 6.048 -0.163 5.407 1.00 97.69 77 ILE A O 1
ATOM 609 N N . ALA A 1 78 ? 4.752 -1.270 3.937 1.00 98.06 78 ALA A N 1
ATOM 610 C CA . ALA A 1 78 ? 5.788 -2.083 3.320 1.00 98.06 78 ALA A CA 1
ATOM 611 C C . ALA A 1 78 ? 6.251 -1.438 2.004 1.00 98.06 78 ALA A C 1
ATOM 613 O O . ALA A 1 78 ? 5.560 -1.456 0.989 1.00 98.06 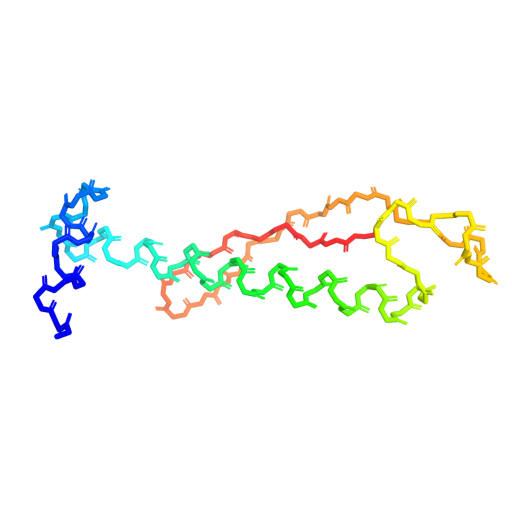78 ALA A O 1
ATOM 614 N N . VAL A 1 79 ? 7.453 -0.862 2.005 1.00 98.12 79 VAL A N 1
ATOM 615 C CA . VAL A 1 79 ? 8.026 -0.194 0.828 1.00 98.12 79 VAL A CA 1
ATOM 616 C C . VAL A 1 79 ? 8.764 -1.221 -0.033 1.00 98.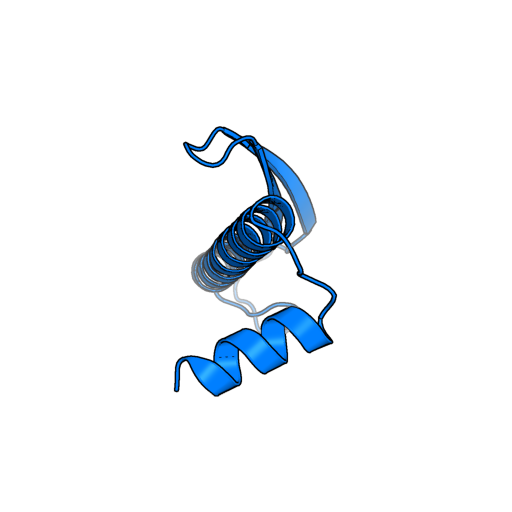12 79 VAL A C 1
ATOM 618 O O . VAL A 1 79 ? 9.691 -1.846 0.493 1.00 98.12 79 VAL A O 1
ATOM 621 N N . PRO A 1 80 ? 8.414 -1.400 -1.319 1.00 97.94 80 PRO A N 1
ATOM 622 C CA . PRO A 1 80 ? 9.100 -2.340 -2.198 1.00 97.94 80 PRO A CA 1
ATOM 623 C C . PRO A 1 80 ? 10.548 -1.904 -2.469 1.00 97.94 80 PRO A C 1
ATOM 625 O O . PRO A 1 80 ? 10.893 -0.722 -2.380 1.00 97.94 80 PRO A O 1
ATOM 628 N N . ARG A 1 81 ? 11.413 -2.879 -2.751 1.00 94.62 81 ARG A N 1
ATOM 629 C CA . ARG A 1 81 ? 12.855 -2.702 -2.952 1.00 94.62 81 ARG A CA 1
ATOM 630 C C . ARG A 1 81 ? 13.361 -3.476 -4.158 1.00 94.62 81 ARG A C 1
ATOM 632 O O . ARG A 1 81 ? 12.851 -4.598 -4.400 1.00 94.62 81 ARG A O 1
#

Foldseek 3Di:
DVVVVVVVCVVVVNDDPVSVLVVVLVVVQVVVQVVLQVVVCVVQVHHVPRVVPGPDPDDWDFWDWDWDQDPSGIHIHTHTD

Secondary structure (DSSP, 8-state):
-HHHHHHHHHHTT--SHHHHHHHHHHHHHHHHHHHHHHHHHHHHTS-TT-TTS-SSS-----EEEEEEEETTEEEEEEEE-